Protein AF-A0A1V2I7Z2-F1 (afdb_monomer_lite)

Radius of gyration: 24.84 Å; chains: 1; bounding box: 46×39×63 Å

InterPro domains:
  IPR012394 Aldehyde dehydrogenase NAD(P)-dependent [PTHR43570] (3-59)
  IPR016161 Aldehyde/histidinol dehydrogenase [SSF53720] (5-58)
  IPR016162 Aldehyde dehydrogenase, N-terminal [G3DS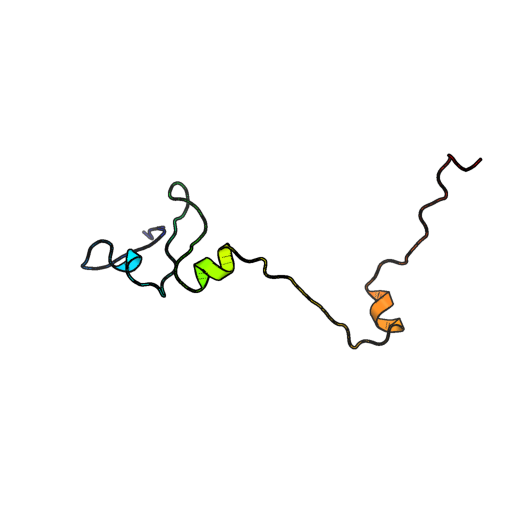A:3.40.605.10] (31-48)
  IPR016163 Aldehyde dehydrogenase, C-terminal [G3DSA:3.40.309.10] (3-30)

pLDDT: mean 87.01, std 11.11, range [47.81, 97.38]

Secondary structure (DSSP, 8-state):
-----S---SSSSSHHHH-TTS--B--GGG-S-B-SHHHHHHHHS---------S-HHHHTTSSPP-PPPPPPTT--

Sequence (77 aa):
MSTISGGVTRDAMALHLMVDGVPFGGVGHSGMGYYHGKAGFDTFTHNRAITASALPFAVASTFVPPMVAPPASPVDR

Structure (mmCIF, N/CA/C/O backbone):
data_AF-A0A1V2I7Z2-F1
#
_entry.id   AF-A0A1V2I7Z2-F1
#
loop_
_atom_site.group_PDB
_atom_site.id
_atom_site.type_symbol
_atom_site.label_atom_id
_atom_site.label_alt_id
_atom_site.label_comp_id
_atom_site.label_asym_id
_atom_site.label_entity_id
_atom_site.label_seq_id
_atom_site.pdbx_PDB_ins_code
_atom_site.Cartn_x
_atom_site.Cartn_y
_atom_site.Cartn_z
_atom_site.occupancy
_atom_site.B_iso_or_equiv
_atom_site.auth_seq_id
_atom_site.auth_comp_id
_atom_site.auth_asym_id
_atom_site.auth_atom_id
_atom_site.pdbx_PDB_model_num
ATOM 1 N N . MET A 1 1 ? 25.790 -4.558 -2.663 1.00 47.81 1 MET A N 1
ATOM 2 C CA . MET A 1 1 ? 25.239 -3.261 -3.108 1.00 47.81 1 MET A CA 1
ATOM 3 C C . MET A 1 1 ? 23.772 -3.493 -3.441 1.00 47.81 1 MET A C 1
ATOM 5 O O . MET A 1 1 ? 23.503 -4.195 -4.405 1.00 47.81 1 MET A O 1
ATOM 9 N N . SER A 1 2 ? 22.840 -3.035 -2.610 1.00 80.25 2 SER A N 1
ATOM 10 C CA . SER A 1 2 ? 21.401 -3.111 -2.892 1.00 80.25 2 SER A CA 1
ATOM 11 C C . SER A 1 2 ? 20.899 -1.720 -3.271 1.00 80.25 2 SER A C 1
ATOM 13 O O . SER A 1 2 ? 21.298 -0.726 -2.669 1.00 80.25 2 SER A O 1
ATOM 15 N N . THR A 1 3 ? 20.074 -1.638 -4.309 1.00 92.19 3 THR A N 1
ATOM 16 C CA . THR A 1 3 ? 19.463 -0.388 -4.777 1.00 92.19 3 THR A CA 1
ATOM 17 C C . THR A 1 3 ? 18.092 -0.198 -4.134 1.00 92.19 3 THR A C 1
ATOM 19 O O . THR A 1 3 ? 17.397 -1.178 -3.872 1.00 92.19 3 THR A O 1
ATOM 22 N N . ILE A 1 4 ? 17.682 1.055 -3.923 1.00 93.81 4 ILE A N 1
ATOM 23 C CA . ILE A 1 4 ? 16.340 1.423 -3.446 1.00 93.81 4 ILE A CA 1
ATOM 24 C C . ILE A 1 4 ? 15.684 2.301 -4.519 1.00 93.81 4 ILE A C 1
ATOM 26 O O . ILE A 1 4 ? 16.259 3.308 -4.927 1.00 93.81 4 ILE A O 1
ATOM 30 N N . SER A 1 5 ? 14.501 1.908 -4.994 1.00 94.88 5 SER A N 1
ATOM 31 C CA . SER A 1 5 ? 13.771 2.557 -6.095 1.00 94.88 5 SER A CA 1
ATOM 32 C C . SER A 1 5 ? 12.267 2.317 -5.969 1.00 94.88 5 SER A C 1
ATOM 34 O O . SER A 1 5 ? 11.867 1.301 -5.408 1.00 94.88 5 SER A O 1
ATOM 36 N N . GLY A 1 6 ? 11.444 3.202 -6.540 1.00 94.38 6 GLY A N 1
ATOM 37 C CA . GLY A 1 6 ? 9.981 3.051 -6.534 1.00 94.38 6 GLY A CA 1
ATOM 38 C C . GLY A 1 6 ? 9.452 1.930 -7.440 1.00 94.38 6 GLY A C 1
ATOM 39 O O . GLY A 1 6 ? 8.422 1.334 -7.149 1.00 94.38 6 GLY A O 1
ATOM 40 N N . GLY A 1 7 ? 10.182 1.588 -8.505 1.00 93.38 7 GLY A N 1
ATOM 41 C CA . GLY A 1 7 ? 9.820 0.519 -9.432 1.00 93.38 7 GLY A CA 1
ATOM 42 C C . GLY A 1 7 ? 10.982 0.150 -10.348 1.00 93.38 7 GLY A C 1
ATOM 43 O O . GLY A 1 7 ? 11.902 0.943 -10.553 1.00 93.38 7 GLY A O 1
ATOM 44 N N . VAL A 1 8 ? 10.953 -1.072 -10.878 1.00 94.75 8 VAL A N 1
ATOM 45 C CA . VAL A 1 8 ? 11.949 -1.585 -11.825 1.00 94.75 8 VAL A CA 1
ATOM 46 C C . VAL A 1 8 ? 11.227 -2.381 -12.903 1.00 94.75 8 VAL A C 1
ATOM 48 O O . VAL A 1 8 ? 10.408 -3.248 -12.610 1.00 94.75 8 VAL A O 1
ATOM 51 N N . THR A 1 9 ? 11.575 -2.124 -14.161 1.00 95.75 9 THR A N 1
ATOM 52 C CA . THR A 1 9 ? 11.316 -3.061 -15.256 1.00 95.75 9 THR A CA 1
ATOM 53 C C . THR A 1 9 ? 12.648 -3.610 -15.719 1.00 95.75 9 THR A C 1
ATOM 55 O O . THR A 1 9 ? 13.578 -2.854 -15.987 1.00 95.75 9 THR A O 1
ATOM 58 N N . ARG A 1 10 ? 12.736 -4.934 -15.792 1.00 94.44 10 ARG A N 1
ATOM 59 C CA . ARG A 1 10 ? 13.894 -5.621 -16.349 1.00 94.44 10 ARG A CA 1
ATOM 60 C C . ARG A 1 10 ? 13.672 -5.846 -17.844 1.00 94.44 10 ARG A C 1
ATOM 62 O O . ARG A 1 10 ? 12.557 -6.165 -18.241 1.00 94.44 10 ARG A O 1
ATOM 69 N N . ASP A 1 11 ? 14.726 -5.673 -18.639 1.00 95.75 11 ASP A N 1
ATOM 70 C CA . ASP A 1 11 ? 14.770 -5.986 -20.078 1.00 95.75 11 ASP A CA 1
ATOM 71 C C . ASP A 1 11 ? 13.755 -5.209 -20.954 1.00 95.75 11 ASP A C 1
ATOM 73 O O . ASP A 1 11 ? 13.605 -5.480 -22.142 1.00 95.75 11 ASP A O 1
ATOM 77 N N . ALA A 1 12 ? 13.092 -4.197 -20.388 1.00 93.44 12 ALA A N 1
ATOM 78 C CA . ALA A 1 12 ? 12.202 -3.262 -21.069 1.00 93.44 12 ALA A CA 1
ATOM 79 C C . ALA A 1 12 ? 12.162 -1.918 -20.320 1.00 93.44 12 ALA A C 1
ATOM 81 O O . ALA A 1 12 ? 12.582 -1.815 -19.165 1.00 93.44 12 ALA A O 1
ATOM 82 N N . MET A 1 13 ? 11.628 -0.880 -20.966 1.00 93.31 13 MET A N 1
ATOM 83 C CA . MET A 1 13 ? 11.432 0.438 -20.359 1.00 93.31 13 MET A CA 1
ATOM 84 C C . MET A 1 13 ? 9.963 0.633 -19.971 1.00 93.31 13 MET A C 1
ATOM 86 O O . MET A 1 13 ? 9.068 0.300 -20.741 1.00 93.31 13 MET A O 1
ATOM 90 N N . ALA A 1 14 ? 9.728 1.198 -18.783 1.00 90.44 14 ALA A N 1
ATOM 91 C CA . ALA A 1 14 ? 8.428 1.692 -18.315 1.00 90.44 14 ALA A CA 1
ATOM 92 C C . ALA A 1 14 ? 7.261 0.682 -18.273 1.00 90.44 14 ALA A C 1
ATOM 94 O O . ALA A 1 14 ? 6.139 1.079 -17.986 1.00 90.44 14 ALA A O 1
ATOM 95 N N . LEU A 1 15 ? 7.484 -0.620 -18.482 1.00 94.00 15 LEU A N 1
ATOM 96 C CA . LEU A 1 15 ? 6.390 -1.600 -18.496 1.00 94.00 15 LEU A CA 1
ATOM 97 C C . LEU A 1 15 ? 5.614 -1.636 -17.169 1.00 94.00 15 LEU A C 1
ATOM 99 O O . LEU A 1 15 ? 4.395 -1.740 -17.180 1.00 94.00 15 LEU A O 1
ATOM 103 N N . HIS A 1 16 ? 6.302 -1.478 -16.033 1.00 92.12 16 HIS A N 1
ATOM 104 C CA . HIS A 1 16 ? 5.683 -1.440 -14.701 1.00 92.12 16 HIS A CA 1
ATOM 105 C C . HIS A 1 16 ? 4.720 -0.256 -14.491 1.00 92.12 16 HIS A C 1
ATOM 107 O O . HIS A 1 16 ? 3.928 -0.293 -13.557 1.00 92.12 16 HIS A O 1
ATOM 113 N N . LEU A 1 17 ? 4.758 0.768 -15.357 1.00 91.12 17 LEU A N 1
ATOM 114 C CA . LEU A 1 17 ? 3.769 1.849 -15.381 1.00 91.12 17 LEU A CA 1
ATOM 115 C C . LEU A 1 17 ? 2.451 1.411 -16.036 1.00 91.12 17 LEU A C 1
ATOM 117 O O . LEU A 1 17 ? 1.407 1.944 -15.693 1.00 91.12 17 LEU A O 1
ATOM 121 N N . MET A 1 18 ? 2.484 0.459 -16.972 1.00 91.06 18 MET A N 1
ATOM 122 C CA . MET A 1 18 ? 1.317 0.064 -17.778 1.00 91.06 18 MET A CA 1
ATOM 123 C C . MET A 1 18 ? 0.530 -1.107 -17.180 1.00 91.06 18 MET A C 1
ATOM 125 O O . MET A 1 18 ? -0.532 -1.460 -17.686 1.00 91.06 18 MET A O 1
ATOM 129 N N . VAL A 1 19 ? 1.043 -1.734 -16.120 1.00 90.88 19 VAL A N 1
ATOM 130 C CA . VAL A 1 19 ? 0.383 -2.866 -15.464 1.00 90.88 19 VAL A CA 1
ATOM 131 C C . VAL A 1 19 ? -0.513 -2.350 -14.340 1.00 90.88 19 VAL A C 1
ATOM 133 O O . VAL A 1 19 ? -0.017 -1.986 -13.278 1.00 90.88 19 VAL A O 1
ATOM 136 N N . ASP A 1 20 ? -1.829 -2.376 -14.558 1.00 85.88 20 ASP A N 1
ATOM 137 C CA . ASP A 1 20 ? -2.831 -1.832 -13.622 1.00 85.88 20 ASP A CA 1
ATOM 138 C C . ASP A 1 20 ? -2.801 -2.470 -12.222 1.00 85.88 20 ASP A C 1
ATOM 140 O O . ASP A 1 20 ? -3.011 -1.818 -11.202 1.00 85.88 20 ASP A O 1
ATOM 144 N N . GLY A 1 21 ? -2.449 -3.755 -12.145 1.00 87.31 21 GLY A N 1
ATOM 145 C CA . GLY A 1 21 ? -2.359 -4.482 -10.878 1.00 87.31 21 GLY A CA 1
ATOM 146 C C . GLY A 1 21 ? -1.117 -4.181 -10.030 1.00 87.31 21 GLY A C 1
ATOM 147 O O . GLY A 1 21 ? -1.021 -4.698 -8.917 1.00 87.31 21 GLY A O 1
ATOM 148 N N . VAL A 1 22 ? -0.150 -3.403 -10.530 1.00 92.00 22 VAL A N 1
ATOM 149 C CA . VAL A 1 22 ? 1.126 -3.157 -9.838 1.00 92.00 22 VAL A CA 1
ATOM 150 C C . VAL A 1 22 ? 1.140 -1.746 -9.249 1.00 92.00 22 VAL A C 1
ATOM 152 O O . VAL A 1 22 ? 0.992 -0.786 -10.000 1.00 92.00 22 VAL A O 1
ATOM 155 N N . PRO A 1 23 ? 1.371 -1.575 -7.933 1.00 92.94 23 PRO A N 1
ATOM 156 C CA . PRO A 1 23 ? 1.410 -0.255 -7.315 1.00 92.94 23 PRO A CA 1
ATOM 157 C C . PRO A 1 23 ? 2.527 0.603 -7.922 1.00 92.94 23 PRO A C 1
ATOM 159 O O . PRO A 1 23 ? 3.709 0.304 -7.775 1.00 92.94 23 PRO A O 1
ATOM 162 N N . PHE A 1 24 ? 2.143 1.691 -8.587 1.00 95.44 24 PHE A N 1
ATOM 163 C CA . PHE A 1 24 ? 3.070 2.672 -9.144 1.00 95.44 24 PHE A CA 1
ATOM 164 C C . PHE A 1 24 ? 3.265 3.847 -8.180 1.00 95.44 24 PHE A C 1
ATOM 166 O O . PHE A 1 24 ? 2.281 4.442 -7.734 1.00 95.44 24 PHE A O 1
ATOM 173 N N . GLY A 1 25 ? 4.523 4.176 -7.864 1.00 94.75 25 GLY A N 1
ATOM 174 C CA . GLY A 1 25 ? 4.892 5.205 -6.890 1.00 94.75 25 GLY A CA 1
ATOM 175 C C . GLY A 1 25 ? 6.404 5.333 -6.682 1.00 94.75 25 GLY A C 1
ATOM 176 O O . GLY A 1 25 ? 7.197 4.675 -7.357 1.00 94.75 25 GLY A O 1
ATOM 177 N N . GLY A 1 26 ? 6.801 6.224 -5.774 1.00 95.81 26 GLY A N 1
ATOM 178 C CA . GLY A 1 26 ? 8.193 6.624 -5.548 1.00 95.81 26 GLY A CA 1
ATOM 179 C C . GLY A 1 26 ? 8.698 6.336 -4.133 1.00 95.81 26 GLY A C 1
ATOM 180 O O . GLY A 1 26 ? 7.937 5.994 -3.230 1.00 95.81 26 GLY A O 1
ATOM 181 N N . VAL A 1 27 ? 10.006 6.505 -3.943 1.00 96.88 27 VAL A N 1
ATOM 182 C CA . VAL A 1 27 ? 10.678 6.450 -2.637 1.00 96.88 27 VAL A CA 1
ATOM 183 C C . VAL A 1 27 ? 11.731 7.561 -2.524 1.00 96.88 27 VAL A C 1
ATOM 185 O O . VAL A 1 27 ? 12.486 7.830 -3.466 1.00 96.88 27 VAL A O 1
ATOM 188 N N . GLY A 1 28 ? 11.788 8.236 -1.373 1.00 95.56 28 GLY A N 1
ATOM 189 C CA . GLY A 1 28 ? 12.712 9.348 -1.121 1.00 95.56 28 GLY A CA 1
ATOM 190 C C . GLY A 1 28 ? 12.363 10.594 -1.942 1.00 95.56 28 GLY A C 1
ATOM 191 O O . GLY A 1 28 ? 11.211 11.013 -1.984 1.00 95.56 28 GLY A O 1
ATOM 192 N N . HIS A 1 29 ? 13.346 11.178 -2.633 1.00 96.56 29 HIS A N 1
ATOM 193 C CA . HIS A 1 29 ? 13.137 12.375 -3.463 1.00 96.56 29 HIS A CA 1
ATOM 194 C C . HIS A 1 29 ? 12.178 12.152 -4.645 1.00 96.56 29 HIS A C 1
ATOM 196 O O . HIS A 1 29 ? 11.669 13.117 -5.203 1.00 96.56 29 HIS A O 1
ATOM 202 N N . SER A 1 30 ? 11.925 10.894 -5.027 1.00 95.62 30 SER A N 1
ATOM 203 C CA . SER A 1 30 ? 10.979 10.553 -6.098 1.00 95.62 30 SER A CA 1
ATOM 204 C C . SER A 1 30 ? 9.512 10.511 -5.646 1.00 95.62 30 SER A C 1
ATOM 206 O O . SER A 1 30 ? 8.632 10.366 -6.491 1.00 95.62 30 SER A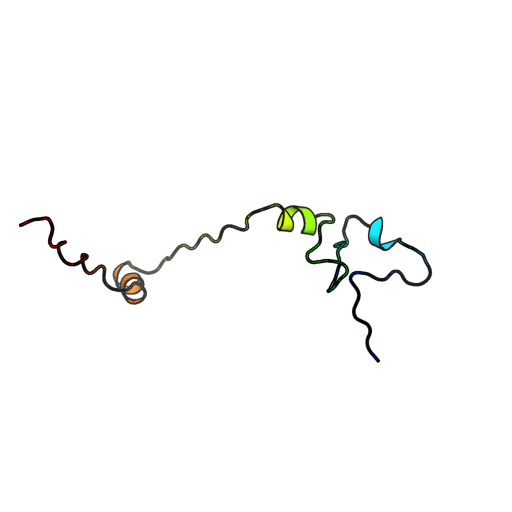 O 1
ATOM 208 N N . GLY A 1 31 ? 9.236 10.652 -4.342 1.00 97.00 31 GLY A N 1
ATOM 209 C CA . GLY A 1 31 ? 7.883 10.721 -3.783 1.00 97.00 31 GLY A CA 1
ATOM 210 C C . GLY A 1 31 ? 7.603 9.695 -2.681 1.00 97.00 31 GLY A C 1
ATOM 211 O O . GLY A 1 31 ? 8.508 9.013 -2.193 1.00 97.00 31 GLY A O 1
ATOM 212 N N . MET A 1 32 ? 6.326 9.606 -2.294 1.00 96.75 32 MET A N 1
ATOM 213 C CA . MET A 1 32 ? 5.784 8.631 -1.340 1.00 96.75 32 MET A CA 1
ATOM 214 C C . MET A 1 32 ? 4.396 8.146 -1.784 1.00 96.75 32 MET A C 1
ATOM 216 O O . MET A 1 32 ? 3.690 8.865 -2.490 1.00 96.75 32 MET A O 1
ATOM 220 N N . GLY A 1 33 ? 3.986 6.963 -1.318 1.00 95.31 33 GLY A N 1
ATOM 221 C CA . GLY A 1 33 ? 2.690 6.366 -1.662 1.00 95.31 33 GLY A CA 1
ATOM 222 C C . GLY A 1 33 ? 2.653 5.753 -3.067 1.00 95.31 33 GLY A C 1
ATOM 223 O O . GLY A 1 33 ? 3.639 5.808 -3.803 1.00 95.31 33 GLY A O 1
ATOM 224 N N . TYR A 1 34 ? 1.518 5.138 -3.419 1.00 96.50 34 TYR A N 1
ATOM 225 C CA . TYR A 1 34 ? 1.310 4.410 -4.680 1.00 96.50 34 TYR A CA 1
ATOM 226 C C . TYR A 1 34 ? -0.166 4.455 -5.089 1.00 96.50 34 TYR A C 1
ATOM 228 O O . TYR A 1 34 ? -1.008 4.549 -4.205 1.00 96.50 34 TYR A O 1
ATOM 236 N N . TYR A 1 35 ? -0.512 4.343 -6.380 1.00 94.06 35 TYR A N 1
ATOM 237 C CA . TYR A 1 35 ? -1.922 4.524 -6.786 1.00 94.06 35 TYR A CA 1
ATOM 238 C C . TYR A 1 35 ? -2.514 3.571 -7.840 1.00 94.06 35 TYR A C 1
ATOM 240 O O . TYR A 1 35 ? -3.685 3.714 -8.171 1.00 94.06 35 TYR A O 1
ATOM 248 N N . HIS A 1 36 ? -1.786 2.606 -8.397 1.00 95.88 36 HIS A N 1
ATOM 249 C CA . HIS A 1 36 ? -2.396 1.749 -9.428 1.00 95.88 36 HIS A CA 1
ATOM 250 C C . HIS A 1 36 ? -3.380 0.725 -8.832 1.00 95.88 36 HIS A C 1
ATOM 252 O O . HIS A 1 36 ? -3.154 0.215 -7.727 1.00 95.88 36 HIS A O 1
ATOM 258 N N . GLY A 1 37 ? -4.468 0.427 -9.551 1.00 92.38 37 GLY A N 1
ATOM 259 C CA . GLY A 1 37 ? -5.473 -0.560 -9.160 1.00 92.38 37 GLY A CA 1
ATOM 260 C C . GLY A 1 37 ? -5.982 -0.399 -7.721 1.00 92.38 37 GLY A C 1
ATOM 261 O O . GLY A 1 37 ? -6.384 0.682 -7.280 1.00 92.38 37 GLY A O 1
ATOM 262 N N . LYS A 1 38 ? -5.934 -1.495 -6.952 1.00 94.06 38 LYS A N 1
ATOM 263 C CA . LYS A 1 38 ? -6.348 -1.530 -5.538 1.00 94.06 38 LYS A CA 1
ATOM 264 C C . LYS A 1 38 ? -5.558 -0.543 -4.670 1.00 94.06 38 LYS A C 1
ATOM 266 O O . LYS A 1 38 ? -6.142 0.049 -3.768 1.00 94.06 38 LYS A O 1
ATOM 271 N N . ALA A 1 39 ? -4.268 -0.340 -4.949 1.00 94.62 39 ALA A N 1
ATOM 272 C CA . ALA A 1 39 ? -3.445 0.593 -4.180 1.00 94.62 39 ALA A CA 1
ATOM 273 C C . ALA A 1 39 ? -3.921 2.046 -4.349 1.00 94.62 39 ALA A C 1
ATOM 275 O O . ALA A 1 39 ? -3.828 2.833 -3.410 1.00 94.62 39 ALA A O 1
ATOM 276 N N . GLY A 1 40 ? -4.491 2.391 -5.507 1.00 94.81 40 GLY A N 1
ATOM 277 C CA . GLY A 1 40 ? -5.166 3.674 -5.723 1.00 94.81 40 GLY A CA 1
ATOM 278 C C . GLY A 1 40 ? -6.392 3.840 -4.864 1.00 94.81 40 GLY A C 1
ATOM 279 O O . GLY A 1 40 ? -6.513 4.834 -4.153 1.00 94.81 40 GLY A O 1
ATOM 280 N N . PHE A 1 41 ? -7.272 2.841 -4.887 1.00 95.62 41 PHE A N 1
ATOM 281 C CA . PHE A 1 41 ? -8.453 2.851 -4.033 1.00 95.62 41 PHE A CA 1
ATOM 282 C C . PHE A 1 41 ? -8.068 2.986 -2.557 1.00 95.62 41 PHE A C 1
ATOM 284 O O . PHE A 1 41 ? -8.583 3.864 -1.875 1.00 95.62 41 PHE A O 1
ATOM 291 N N . ASP A 1 42 ? -7.119 2.184 -2.073 1.00 96.00 42 ASP A N 1
ATOM 292 C CA . ASP A 1 42 ? -6.673 2.229 -0.676 1.00 96.00 42 ASP A CA 1
ATOM 293 C C . ASP A 1 42 ? -6.031 3.584 -0.314 1.00 96.00 42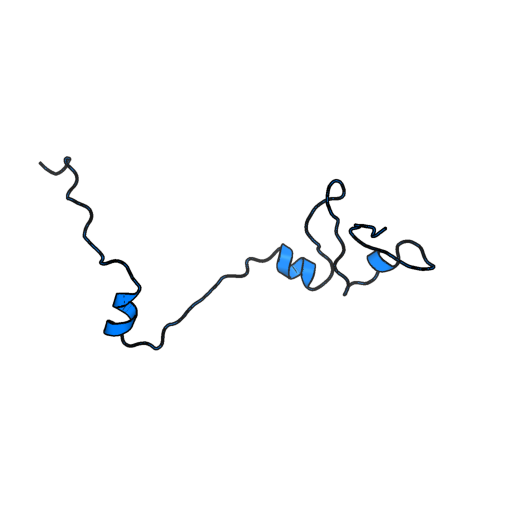 ASP A C 1
ATOM 295 O O . ASP A 1 42 ? -6.203 4.064 0.802 1.00 96.00 42 ASP A O 1
ATOM 299 N N . THR A 1 43 ? -5.341 4.236 -1.256 1.00 96.62 43 THR A N 1
ATOM 300 C CA . THR A 1 43 ? -4.721 5.557 -1.044 1.00 96.62 43 THR A CA 1
ATOM 301 C C . THR A 1 43 ? -5.746 6.684 -0.966 1.00 96.62 43 THR A C 1
ATOM 303 O O . THR A 1 43 ? -5.582 7.616 -0.180 1.00 96.62 43 THR A O 1
ATOM 306 N N . PHE A 1 44 ? -6.813 6.611 -1.763 1.00 97.06 44 PHE A N 1
ATOM 307 C CA . PHE A 1 44 ? -7.853 7.643 -1.807 1.00 97.06 44 PHE A CA 1
ATOM 308 C C . PHE A 1 44 ? -9.072 7.325 -0.937 1.00 97.06 44 PHE A C 1
ATOM 310 O O . PHE A 1 44 ? -10.061 8.059 -0.974 1.00 97.06 44 PHE A O 1
ATOM 317 N N . THR A 1 45 ? -9.019 6.259 -0.136 1.00 97.38 45 THR A N 1
ATOM 318 C CA . THR A 1 45 ? -10.096 5.892 0.785 1.00 97.38 45 THR A CA 1
ATOM 319 C C . THR A 1 45 ? -9.626 5.872 2.228 1.00 97.38 45 THR A C 1
ATOM 321 O O . THR A 1 45 ? -8.467 5.631 2.551 1.00 97.38 45 THR A O 1
ATOM 324 N N . HIS A 1 46 ? -10.558 6.155 3.134 1.00 96.69 46 HIS A N 1
ATOM 325 C CA . HIS A 1 46 ? -10.300 6.080 4.561 1.00 96.69 46 HIS A CA 1
ATOM 326 C C . HIS A 1 46 ? -10.652 4.683 5.076 1.00 96.69 46 HIS A C 1
ATOM 328 O O . HIS A 1 46 ? -11.830 4.324 5.160 1.00 96.69 46 HIS A O 1
ATOM 334 N N . ASN A 1 47 ? -9.639 3.902 5.456 1.00 95.69 47 ASN A N 1
ATOM 335 C CA . ASN A 1 47 ? -9.850 2.600 6.082 1.00 95.69 47 ASN A CA 1
ATOM 336 C C . ASN A 1 47 ? -10.285 2.774 7.548 1.00 95.69 47 ASN A C 1
ATOM 338 O O . ASN A 1 47 ? -9.466 2.812 8.469 1.00 95.69 47 ASN A O 1
ATOM 342 N N . ARG A 1 48 ? -11.596 2.944 7.748 1.00 96.12 48 ARG A N 1
ATOM 343 C CA . ARG A 1 48 ? -12.199 3.180 9.062 1.00 96.12 48 ARG A CA 1
ATOM 344 C C . ARG A 1 48 ? -12.128 1.921 9.926 1.00 96.12 48 ARG A C 1
ATOM 346 O O . ARG A 1 48 ? -12.815 0.940 9.653 1.00 96.12 48 ARG A O 1
ATOM 353 N N . ALA A 1 49 ? -11.395 1.994 11.033 1.00 94.94 49 ALA A N 1
ATOM 354 C CA . A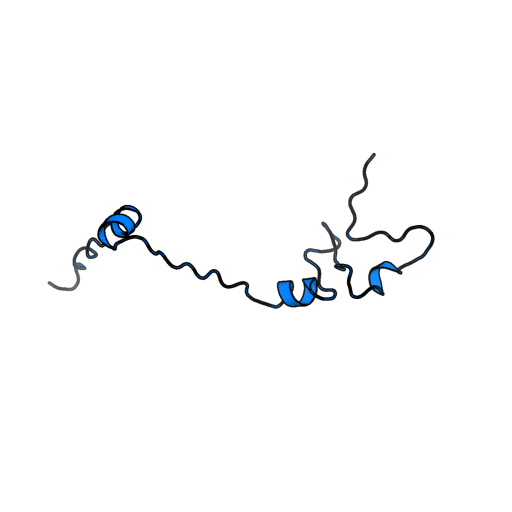LA A 1 49 ? -11.427 0.957 12.058 1.00 94.94 49 ALA A CA 1
ATOM 355 C C . ALA A 1 49 ? -12.786 0.950 12.784 1.00 94.94 49 ALA A C 1
ATOM 357 O O . ALA A 1 49 ? -13.232 1.973 13.309 1.00 94.94 49 ALA A O 1
ATOM 358 N N . ILE A 1 50 ? -13.441 -0.213 12.817 1.00 92.69 50 ILE A N 1
ATOM 359 C CA . ILE A 1 50 ? -14.669 -0.462 13.580 1.00 92.69 50 ILE A CA 1
ATOM 360 C C . ILE A 1 50 ? -14.413 -1.677 14.469 1.00 92.69 50 ILE A C 1
ATOM 362 O O . ILE A 1 50 ? -14.082 -2.750 13.971 1.00 92.69 50 ILE A O 1
ATOM 366 N N . THR A 1 51 ? -14.591 -1.510 15.778 1.00 86.81 51 THR A N 1
ATOM 367 C CA . THR A 1 51 ? -14.385 -2.568 16.774 1.00 86.81 51 THR A CA 1
ATOM 368 C C . THR A 1 51 ? -15.681 -2.810 17.533 1.00 86.81 51 THR A C 1
ATOM 370 O O . THR A 1 51 ? -16.359 -1.860 17.924 1.00 86.81 51 THR A O 1
ATOM 373 N N . ALA A 1 52 ? -16.008 -4.079 17.775 1.00 86.12 52 ALA A N 1
ATOM 374 C CA . ALA A 1 52 ? -17.107 -4.494 18.639 1.00 86.12 52 ALA A CA 1
ATOM 375 C C . ALA A 1 52 ? -16.573 -5.443 19.717 1.00 86.12 52 ALA A C 1
ATOM 377 O O . ALA A 1 52 ? -15.767 -6.326 19.427 1.00 86.12 52 ALA A O 1
ATOM 378 N N . SER A 1 53 ? -17.018 -5.254 20.958 1.00 82.69 53 SER A N 1
ATOM 379 C CA . SER A 1 53 ? -16.693 -6.150 22.066 1.00 82.69 53 SER A CA 1
ATOM 380 C C . SER A 1 53 ? -17.892 -7.038 22.369 1.00 82.69 53 SER A C 1
ATOM 382 O O . SER A 1 53 ? -18.994 -6.537 22.575 1.00 82.69 53 SER A O 1
ATOM 384 N N . ALA A 1 54 ? -17.666 -8.351 22.420 1.00 85.75 54 ALA A N 1
ATOM 385 C CA . ALA A 1 54 ? -18.637 -9.313 22.941 1.00 85.75 54 ALA A CA 1
ATOM 386 C C . ALA A 1 54 ? -18.474 -9.542 24.454 1.00 85.75 54 ALA A C 1
ATOM 388 O O . ALA A 1 54 ? -19.202 -10.340 25.044 1.00 85.75 54 ALA A O 1
ATOM 389 N N . LEU A 1 55 ? -17.499 -8.881 25.089 1.00 87.25 55 LEU A N 1
ATOM 390 C CA . LEU A 1 55 ? -17.306 -8.999 26.526 1.00 87.25 55 LEU A CA 1
ATOM 391 C C . LEU A 1 55 ? -18.500 -8.380 27.263 1.00 87.25 55 LEU A C 1
ATOM 393 O O . LEU A 1 55 ? -18.998 -7.328 26.849 1.00 87.25 55 LEU A O 1
ATOM 397 N N . PRO A 1 56 ? -18.923 -8.969 28.393 1.00 84.31 56 PRO A N 1
ATOM 398 C CA . PRO A 1 56 ? -19.862 -8.318 29.291 1.00 84.31 56 PRO A CA 1
ATOM 399 C C . PRO A 1 56 ? -19.347 -6.929 29.680 1.00 84.31 56 PRO A C 1
ATOM 401 O O . PRO A 1 56 ? -18.145 -6.753 29.902 1.00 84.31 56 PRO A O 1
ATOM 404 N N . PHE A 1 57 ? -20.255 -5.960 29.820 1.00 81.50 57 PHE A N 1
ATOM 405 C CA . PHE A 1 57 ? -19.916 -4.573 30.163 1.00 81.50 57 PHE A CA 1
ATOM 406 C C . PHE A 1 57 ? -18.965 -4.474 31.367 1.00 81.50 57 PHE A C 1
ATOM 408 O O . PHE A 1 57 ? -18.005 -3.716 31.315 1.00 81.50 57 PHE A O 1
ATOM 415 N N . ALA A 1 58 ? -19.168 -5.313 32.390 1.00 82.06 58 ALA A N 1
ATOM 416 C CA . ALA A 1 58 ? -18.335 -5.365 33.594 1.00 82.06 58 ALA A CA 1
ATOM 417 C C . ALA A 1 58 ? -16.852 -5.687 33.325 1.00 82.06 58 ALA A C 1
ATOM 419 O O . ALA A 1 58 ? -15.978 -5.218 34.048 1.00 82.06 58 ALA A O 1
ATOM 420 N N . VAL A 1 59 ? -16.562 -6.479 32.289 1.00 81.19 59 VAL A N 1
ATOM 421 C CA . VAL A 1 59 ? -15.188 -6.820 31.888 1.00 81.19 59 VAL A CA 1
ATOM 422 C C . VAL A 1 59 ? -14.644 -5.766 30.925 1.00 81.19 59 VAL A C 1
ATOM 424 O O . VAL A 1 59 ? -13.484 -5.372 31.016 1.00 81.19 59 VAL A O 1
ATOM 427 N N . ALA A 1 60 ? -15.487 -5.253 30.024 1.00 80.56 60 ALA A N 1
ATOM 428 C CA . ALA A 1 60 ? -15.099 -4.183 29.108 1.00 80.56 60 ALA A CA 1
ATOM 429 C C . ALA A 1 60 ? -14.721 -2.886 29.853 1.00 80.56 60 ALA A C 1
ATOM 431 O O . ALA A 1 60 ? -13.770 -2.210 29.459 1.00 80.56 60 ALA A O 1
ATOM 432 N N . SER A 1 61 ? -15.403 -2.572 30.961 1.00 77.81 61 SER A N 1
ATOM 433 C CA . SER A 1 61 ? -15.147 -1.384 31.785 1.00 77.81 61 SER A CA 1
ATOM 434 C C . SER A 1 61 ? -13.780 -1.375 32.472 1.00 77.81 61 SER A C 1
ATOM 436 O O . SER A 1 61 ? -13.352 -0.323 32.929 1.00 77.81 61 SER A O 1
ATOM 438 N N . THR A 1 62 ? -13.071 -2.505 32.536 1.00 84.69 62 THR A N 1
ATOM 439 C CA . THR A 1 62 ? -11.707 -2.561 33.091 1.00 84.69 62 THR A CA 1
ATOM 440 C C . THR A 1 62 ? -10.669 -1.938 32.152 1.00 84.69 62 THR A C 1
ATOM 442 O O . THR A 1 62 ? -9.635 -1.462 32.612 1.00 84.69 62 THR A O 1
ATOM 445 N N . PHE A 1 63 ? -10.934 -1.918 30.842 1.00 80.62 63 PHE A N 1
ATOM 446 C CA . PHE A 1 63 ? -10.021 -1.363 29.835 1.00 80.62 63 PHE A CA 1
ATOM 447 C C 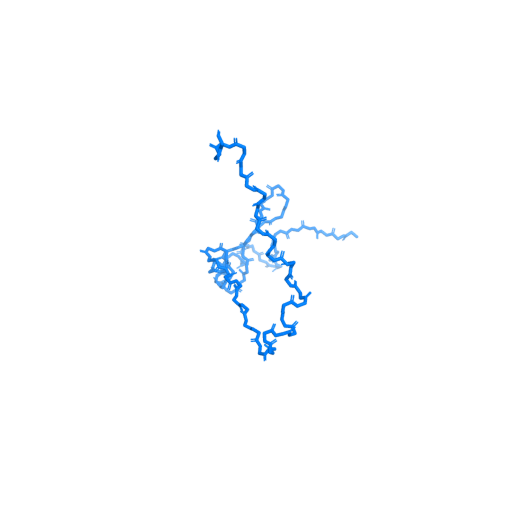. PHE A 1 63 ? -10.276 0.118 29.530 1.00 80.62 63 PHE A C 1
ATOM 449 O O . PHE A 1 63 ? -9.484 0.745 28.828 1.00 80.62 63 PHE A O 1
ATOM 456 N N . VAL A 1 64 ? -11.374 0.680 30.040 1.00 73.69 64 VAL A N 1
ATOM 457 C CA . VAL A 1 64 ? -11.714 2.096 29.885 1.00 73.69 64 VAL A CA 1
ATOM 458 C C . VAL A 1 64 ? -11.355 2.804 31.192 1.00 73.69 64 VAL A C 1
ATOM 460 O O . VAL A 1 64 ? -11.756 2.326 32.254 1.00 73.69 64 VAL A O 1
ATOM 463 N N . PRO A 1 65 ? -10.604 3.922 31.165 1.00 70.69 65 PRO A N 1
ATOM 464 C CA . PRO A 1 65 ? -10.385 4.701 32.375 1.00 70.69 65 PRO A CA 1
ATOM 465 C C . PRO A 1 65 ? -11.743 5.101 32.971 1.00 70.69 65 PRO A C 1
ATOM 467 O O . PRO A 1 65 ? -12.678 5.387 32.216 1.00 70.69 65 PRO A O 1
ATOM 470 N N . PRO A 1 66 ? -11.886 5.113 34.307 1.00 70.88 66 PRO A N 1
ATOM 471 C CA . PRO A 1 66 ? -13.147 5.485 34.928 1.00 70.88 66 PRO A CA 1
ATOM 472 C C . PRO A 1 66 ? -13.561 6.871 34.425 1.00 70.88 66 PRO A C 1
ATOM 474 O O . PRO A 1 66 ? -12.750 7.798 34.431 1.00 70.88 66 PRO A O 1
ATOM 477 N N . MET A 1 67 ? -14.815 7.012 33.981 1.00 63.50 67 MET A N 1
ATOM 478 C CA . MET A 1 67 ? -15.411 8.317 33.682 1.00 63.50 67 MET A CA 1
ATOM 479 C C . MET A 1 67 ? -15.544 9.098 34.996 1.00 63.50 67 MET A C 1
ATOM 481 O O . MET A 1 67 ? -16.594 9.122 35.633 1.00 63.50 67 MET A O 1
ATOM 485 N N . VAL A 1 68 ? -14.445 9.700 35.441 1.00 67.88 68 VAL A N 1
ATOM 486 C CA . VAL A 1 68 ? -14.462 10.705 36.497 1.00 67.88 68 VAL A CA 1
ATOM 487 C C . VAL A 1 68 ? -15.007 11.968 35.847 1.00 67.88 68 VAL A C 1
ATOM 489 O O . VAL A 1 68 ? -14.442 12.452 34.865 1.00 67.88 68 VAL A O 1
ATOM 492 N N . ALA A 1 69 ? -16.138 12.465 36.351 1.00 65.12 69 ALA A N 1
ATOM 493 C CA . ALA A 1 69 ? -16.683 13.740 35.907 1.00 65.12 69 ALA A CA 1
ATOM 494 C C . ALA A 1 69 ? -15.575 14.808 35.975 1.00 65.12 69 ALA A C 1
ATOM 496 O O . ALA A 1 69 ? -14.840 14.839 36.970 1.00 65.12 69 ALA A O 1
ATOM 497 N N . PRO A 1 70 ? -15.416 15.662 34.946 1.00 68.94 70 PRO A N 1
ATOM 498 C CA . PRO A 1 70 ? -14.472 16.764 35.035 1.00 68.94 70 PRO A CA 1
ATOM 499 C C . PRO A 1 70 ? -14.795 17.583 36.295 1.00 68.94 70 PRO A C 1
ATOM 501 O O . PRO A 1 70 ? -15.978 17.778 36.597 1.00 68.94 70 PRO A O 1
ATOM 504 N N . PRO A 1 71 ? -13.783 18.019 37.069 1.00 71.81 71 PRO A N 1
ATOM 505 C CA . PRO A 1 71 ? -14.030 18.836 38.251 1.00 71.81 71 PRO A CA 1
ATOM 506 C C . PRO A 1 71 ? -14.864 20.053 37.841 1.00 71.81 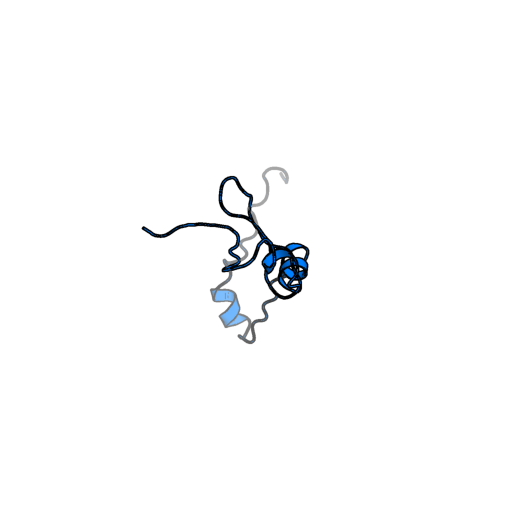71 PRO A C 1
ATOM 508 O O . PRO A 1 71 ? -14.591 20.658 36.802 1.00 71.81 71 PRO A O 1
ATOM 511 N N . ALA A 1 72 ? -15.897 20.375 38.629 1.00 69.56 72 ALA A N 1
ATOM 512 C CA . ALA A 1 72 ? -16.781 21.503 38.355 1.00 69.56 72 ALA A CA 1
ATOM 513 C C . ALA A 1 72 ? -15.938 22.752 38.066 1.00 69.56 72 ALA A C 1
ATOM 515 O O . ALA A 1 72 ? -15.042 23.099 38.842 1.00 69.56 72 ALA A O 1
ATOM 516 N N . SER A 1 73 ? -16.176 23.374 36.910 1.00 69.44 73 SER A N 1
ATOM 517 C CA . SER A 1 73 ? -15.405 24.543 36.506 1.00 69.44 73 SER A CA 1
ATOM 518 C C . SER A 1 73 ? -15.587 25.667 37.538 1.00 69.44 73 SER A C 1
ATOM 520 O O . SER A 1 73 ? -16.678 25.804 38.096 1.00 69.44 73 SER A O 1
ATOM 522 N N . PRO A 1 74 ? -14.566 26.506 37.795 1.00 76.88 74 PRO A N 1
ATOM 523 C CA . PRO A 1 74 ? -14.677 27.618 38.744 1.00 76.88 74 PRO A CA 1
ATOM 524 C C . PRO A 1 74 ? -15.721 28.694 38.390 1.00 76.88 74 PRO A C 1
ATOM 526 O O . PRO A 1 74 ? -15.838 29.660 39.132 1.00 76.88 74 PRO A O 1
ATOM 529 N N . VAL A 1 75 ? -16.433 28.559 37.265 1.00 72.12 75 VAL A N 1
ATOM 530 C CA . VAL A 1 75 ? -17.377 29.554 36.728 1.00 72.12 75 VAL A CA 1
ATOM 531 C C . VAL A 1 75 ? -18.811 29.356 37.258 1.00 72.12 75 VAL A C 1
ATOM 533 O O . VAL A 1 75 ? -19.636 30.245 37.098 1.00 72.12 75 VAL A O 1
ATOM 536 N N . ASP A 1 76 ? -19.102 28.245 37.948 1.00 65.25 76 ASP A N 1
ATOM 537 C CA . ASP A 1 76 ? -20.423 27.953 38.545 1.00 65.25 76 ASP A CA 1
ATOM 538 C C . ASP A 1 76 ? -20.539 28.356 40.039 1.00 65.25 76 ASP A C 1
ATOM 540 O O . ASP A 1 76 ? -21.284 27.741 40.808 1.00 65.25 76 ASP A O 1
ATOM 544 N N . ARG A 1 77 ? -19.800 29.381 40.487 1.00 59.59 77 ARG A N 1
ATOM 545 C CA . ARG A 1 77 ? -19.994 30.032 41.798 1.00 59.59 77 ARG A CA 1
ATOM 546 C C . ARG A 1 77 ? -20.025 31.547 41.689 1.00 59.59 77 ARG A C 1
ATOM 548 O O . ARG A 1 77 ? -19.203 32.092 40.925 1.00 59.59 77 ARG A O 1
#

Foldseek 3Di:
DDDDWQDDDPPDPPVLVVDQPHFGATDDPRHDATQGHVSVVVVPDDPDDDDDDPDDPVVVVVPPDPPDPDPPDPPPD

Organism: NCBI:txid1834516